Protein AF-A0A349SGF2-F1 (afdb_monomer)

Mean predicted aligned error: 9.15 Å

Secondary structure (DSSP, 8-state):
-HHHHHHHHHTSHHHHHHHH-HHHHHHHHHHHHHHHHHHHHHHH-SS-TT-TTS--GGGGGPPPTTSTT--TTSTT-

Radius of gyration: 21.8 Å; Cα contacts (8 Å, |Δi|>4): 38; chains: 1; bounding box: 40×43×47 Å

Foldseek 3Di:
DVVVVVVCVCVDPCVVVCVVDPVNVVVVVVVVVVVVCVVCVVVPDLDDPPDVVPDDPVCVPADAQVDPRHDPSHNHD

Sequence (77 aa):
MVIESFRRFVDSDIWFSFKQSKVTVCAAAVSAAIILAAVAAPLISLHNPFDPAVLSLMDAFSPPVWLEEGSWVFPLG

Solvent-accessible surface area (backbone atoms only — not comparable to full-atom values): 4697 Å² total; per-residue (Å²): 113,72,68,58,55,54,50,53,51,62,71,26,68,64,48,53,51,40,71,69,35,66,65,55,46,50,52,50,51,52,52,49,50,52,52,50,50,62,73,42,36,84,78,72,48,95,67,65,92,87,45,72,90,78,60,57,79,82,57,75,73,43,42,29,41,91,44,96,81,28,36,86,91,35,59,77,70

Structure (mmCIF, N/CA/C/O backbone):
data_AF-A0A349SGF2-F1
#
_entry.id   AF-A0A349SGF2-F1
#
loop_
_atom_site.group_PDB
_atom_site.id
_atom_site.type_symbol
_atom_site.label_atom_id
_atom_site.label_alt_id
_atom_s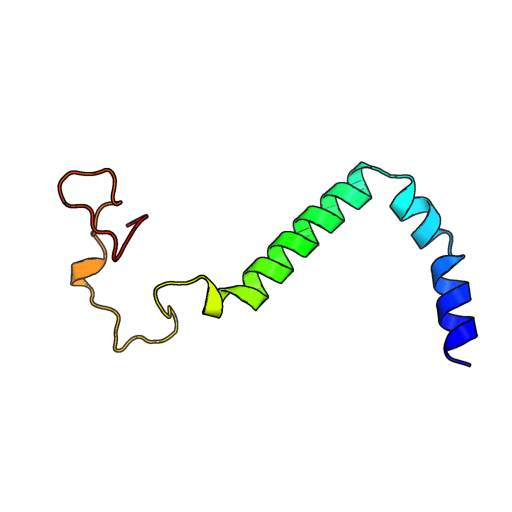ite.label_comp_id
_atom_site.label_asym_id
_atom_site.label_entity_id
_atom_site.label_seq_id
_atom_site.pdbx_PDB_ins_code
_atom_site.Cartn_x
_atom_site.Cartn_y
_atom_site.Cartn_z
_atom_site.occupancy
_atom_site.B_iso_or_equiv
_atom_site.auth_seq_id
_atom_site.auth_comp_id
_atom_site.auth_asym_id
_atom_site.auth_atom_id
_atom_site.pdbx_PDB_model_num
ATOM 1 N N . MET A 1 1 ? -18.339 -25.364 17.878 1.00 61.84 1 MET A N 1
ATOM 2 C CA . MET A 1 1 ? -17.052 -24.945 18.478 1.00 61.84 1 MET A CA 1
ATOM 3 C C . MET A 1 1 ? -16.527 -23.647 17.856 1.00 61.84 1 MET A C 1
ATOM 5 O O . MET A 1 1 ? -16.444 -22.667 18.575 1.00 61.84 1 MET A O 1
ATOM 9 N N . VAL A 1 2 ? -16.287 -23.570 16.538 1.00 66.00 2 VAL A N 1
ATOM 10 C CA . VAL A 1 2 ? -15.759 -22.354 15.860 1.00 66.00 2 VAL A CA 1
ATOM 11 C C . VAL A 1 2 ? -16.651 -21.107 16.015 1.00 66.00 2 VAL A C 1
ATOM 13 O O . VAL A 1 2 ? -16.153 -20.008 16.240 1.00 66.00 2 VAL A O 1
ATOM 16 N N . ILE A 1 3 ? -17.977 -21.275 15.953 1.00 70.00 3 ILE A N 1
ATOM 17 C CA . ILE A 1 3 ? -18.944 -20.163 16.036 1.00 70.00 3 ILE A CA 1
ATOM 18 C C . ILE A 1 3 ? -18.927 -19.488 17.416 1.00 70.00 3 ILE A C 1
ATOM 20 O O . ILE A 1 3 ? -19.037 -18.268 17.497 1.00 70.00 3 ILE A O 1
ATOM 24 N N . GLU A 1 4 ? -18.738 -20.254 18.497 1.00 71.62 4 GLU A N 1
ATOM 25 C CA . GLU A 1 4 ? -18.628 -19.679 19.844 1.00 71.62 4 GLU A CA 1
ATOM 26 C C . GLU A 1 4 ? -17.333 -18.893 20.028 1.00 71.62 4 GLU A C 1
ATOM 28 O O . GLU A 1 4 ? -17.358 -17.808 20.605 1.00 71.62 4 GLU A O 1
ATOM 33 N N . SER A 1 5 ? -16.213 -19.387 19.488 1.00 69.25 5 SER A N 1
ATOM 34 C CA . SER A 1 5 ? -14.934 -18.671 19.532 1.00 69.25 5 SER A CA 1
ATOM 35 C C . SER A 1 5 ? -14.999 -17.331 18.800 1.00 69.25 5 SER A C 1
ATOM 37 O O . SER A 1 5 ? -14.477 -16.341 19.309 1.00 69.25 5 SER A O 1
ATOM 39 N N . PHE A 1 6 ? -15.677 -17.271 17.649 1.00 68.56 6 PHE A N 1
ATOM 40 C CA . PHE A 1 6 ? -15.861 -16.017 16.912 1.00 68.56 6 PHE A CA 1
ATOM 41 C C . PHE A 1 6 ? -16.743 -15.029 17.686 1.00 68.56 6 PHE A C 1
ATOM 43 O O . PHE A 1 6 ? -16.416 -1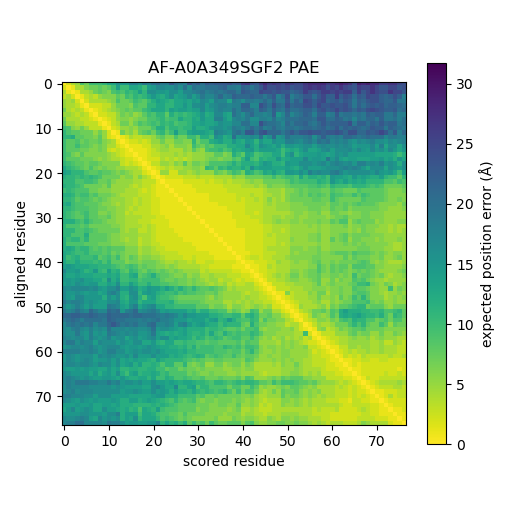3.849 17.782 1.00 68.56 6 PHE A O 1
ATOM 50 N N . ARG A 1 7 ? -17.820 -15.517 18.313 1.00 6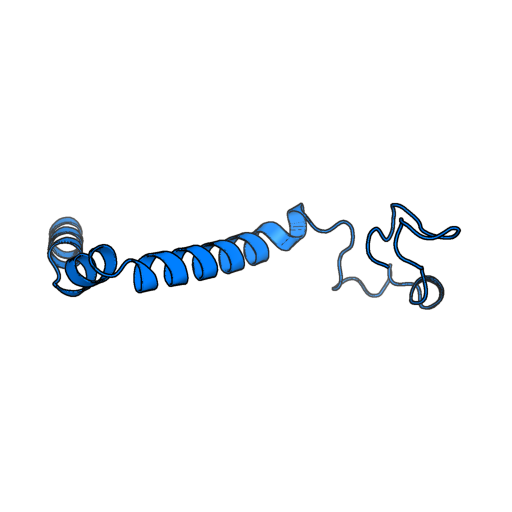9.12 7 ARG A N 1
ATOM 51 C CA . ARG A 1 7 ? -18.699 -14.699 19.162 1.00 69.12 7 ARG A CA 1
ATOM 52 C C . ARG A 1 7 ? -17.951 -14.106 20.356 1.00 69.12 7 ARG A C 1
ATOM 54 O O . ARG A 1 7 ? -18.036 -12.908 20.582 1.00 69.12 7 ARG A O 1
ATOM 61 N N . ARG A 1 8 ? -17.137 -14.915 21.042 1.00 71.12 8 ARG A N 1
ATOM 62 C CA . ARG A 1 8 ? -16.286 -14.475 22.163 1.00 71.12 8 ARG A CA 1
ATOM 63 C C . ARG A 1 8 ? -15.209 -13.473 21.750 1.00 71.12 8 ARG A C 1
ATOM 65 O O . ARG A 1 8 ? -14.820 -12.637 22.555 1.00 71.12 8 ARG A O 1
ATOM 72 N N . PHE A 1 9 ? -14.707 -13.571 20.521 1.00 67.94 9 PHE A N 1
ATOM 73 C CA . PHE A 1 9 ? -13.746 -12.613 19.977 1.00 67.94 9 PHE A CA 1
ATOM 74 C C . PHE A 1 9 ? -14.407 -11.264 19.665 1.00 67.94 9 PHE A C 1
ATOM 76 O O . PHE A 1 9 ? -13.843 -10.218 19.974 1.00 67.94 9 PHE A O 1
ATOM 83 N N . VAL A 1 10 ? -15.621 -11.277 19.112 1.00 68.44 10 VAL A N 1
ATOM 84 C CA . VAL A 1 10 ? -16.393 -10.054 18.837 1.00 68.44 10 VAL A CA 1
ATOM 85 C C . VAL A 1 10 ? -16.915 -9.405 20.126 1.00 68.44 10 VAL A C 1
ATOM 87 O O . VAL A 1 10 ? -16.910 -8.182 20.212 1.00 68.44 10 VAL A O 1
ATOM 90 N N . ASP A 1 11 ? -17.286 -10.194 21.138 1.00 69.56 11 ASP A N 1
ATOM 91 C CA . ASP A 1 11 ? -17.647 -9.707 22.484 1.00 69.56 11 ASP A CA 1
ATOM 92 C C . ASP A 1 11 ? -16.426 -9.352 23.352 1.00 69.56 11 ASP A C 1
ATOM 94 O O . ASP A 1 11 ? -16.578 -8.947 24.502 1.00 69.56 11 ASP A O 1
ATOM 98 N N . SER A 1 12 ? -15.200 -9.503 22.838 1.00 74.12 12 SER A N 1
ATOM 99 C CA . SER A 1 12 ? -14.008 -9.155 23.609 1.00 74.12 12 SER A CA 1
ATOM 100 C C . SER A 1 12 ? -13.876 -7.639 23.781 1.00 74.12 12 SER A C 1
ATOM 102 O O . SER A 1 12 ? -14.085 -6.866 22.841 1.00 74.12 12 SER A O 1
ATOM 104 N N . ASP A 1 13 ? -13.420 -7.214 24.964 1.00 68.12 13 ASP A N 1
ATOM 105 C CA . ASP A 1 13 ? -13.071 -5.815 25.265 1.00 68.12 13 ASP A CA 1
ATOM 106 C C . ASP A 1 13 ? -12.098 -5.207 24.244 1.00 68.12 13 ASP A C 1
ATOM 108 O O . ASP A 1 13 ? -12.081 -3.994 24.031 1.00 68.12 13 ASP A O 1
ATOM 112 N N . ILE A 1 14 ? -11.313 -6.049 23.565 1.00 73.38 14 ILE A N 1
ATOM 113 C CA . ILE A 1 14 ? -10.402 -5.651 22.490 1.00 73.38 14 ILE A CA 1
ATOM 114 C C . ILE A 1 14 ? -11.184 -5.104 21.293 1.00 73.38 14 ILE A C 1
ATOM 116 O O . ILE A 1 14 ? -10.848 -4.033 20.794 1.00 73.38 14 ILE A O 1
ATOM 120 N N . TRP A 1 15 ? -12.234 -5.794 20.837 1.00 75.44 15 TRP A N 1
ATOM 121 C CA . TRP A 1 15 ? -13.042 -5.344 19.698 1.00 75.44 15 TRP A CA 1
ATOM 122 C C . TRP A 1 15 ? -13.852 -4.086 20.030 1.00 75.44 15 TRP A C 1
ATOM 124 O O . TRP A 1 15 ? -13.968 -3.175 19.202 1.00 75.44 15 TRP A O 1
ATOM 134 N N . PHE A 1 16 ? -14.364 -4.008 21.260 1.00 75.12 16 PHE A N 1
ATOM 135 C CA . PHE A 1 16 ? -15.057 -2.825 21.765 1.00 75.12 16 PHE A CA 1
ATOM 136 C C . PHE A 1 16 ? -14.119 -1.605 21.835 1.00 75.12 16 PHE A C 1
ATOM 138 O O . PHE A 1 16 ? -14.407 -0.567 21.232 1.00 75.12 16 PHE A O 1
ATOM 145 N N . SER A 1 17 ? -12.947 -1.755 22.461 1.00 73.88 17 SER A N 1
ATOM 146 C CA . SER A 1 17 ? -11.932 -0.695 22.579 1.00 73.88 17 SER A CA 1
ATOM 147 C C . SER A 1 17 ? -11.372 -0.270 21.220 1.00 73.88 17 SER A C 1
ATOM 149 O O . SER A 1 17 ? -11.152 0.919 20.971 1.00 73.88 17 SER A O 1
ATOM 151 N N . PHE A 1 18 ? -11.191 -1.232 20.309 1.00 79.94 18 PHE A N 1
ATOM 152 C CA . PHE A 1 18 ? -10.738 -0.985 18.943 1.00 79.94 18 PHE A CA 1
ATOM 153 C C . PHE A 1 18 ? -11.693 -0.058 18.188 1.00 79.94 18 PHE A C 1
ATOM 155 O O . PHE A 1 18 ? -11.236 0.903 17.576 1.00 79.94 18 PHE A O 1
ATOM 162 N N . LYS A 1 19 ? -13.012 -0.294 18.259 1.00 78.19 19 LYS A N 1
ATOM 163 C CA . LYS A 1 19 ? -14.004 0.569 17.594 1.00 78.19 19 LYS A CA 1
ATOM 164 C C . LYS A 1 19 ? -14.260 1.891 18.318 1.00 78.19 19 LYS A C 1
ATOM 166 O O . LYS A 1 19 ? -14.682 2.850 17.671 1.00 78.19 19 LYS A O 1
ATOM 171 N N . GLN A 1 20 ? -14.003 1.968 19.622 1.00 84.56 20 GLN A N 1
ATOM 172 C CA . GLN A 1 20 ? -14.167 3.204 20.388 1.00 84.56 20 GLN A CA 1
ATOM 173 C C . GLN A 1 20 ? -13.057 4.227 20.092 1.00 84.56 20 GLN A C 1
ATOM 175 O O . GLN A 1 20 ? -13.319 5.431 20.026 1.00 84.56 20 GLN A O 1
ATOM 180 N N . SER A 1 21 ? -11.826 3.765 19.859 1.00 86.56 21 SER A N 1
ATOM 181 C CA . SER A 1 21 ? -10.695 4.632 19.524 1.00 86.56 21 SER A CA 1
ATOM 182 C C . SER A 1 21 ? -10.632 4.935 18.024 1.00 86.56 21 SER A C 1
ATOM 184 O O . SER A 1 21 ? -10.142 4.139 17.221 1.00 86.56 21 SER A O 1
ATOM 186 N N . LYS A 1 22 ? -11.053 6.146 17.633 1.00 86.62 22 LYS A N 1
ATOM 187 C CA . LYS A 1 22 ? -10.950 6.633 16.239 1.00 86.62 22 LYS A CA 1
ATOM 188 C C . LYS A 1 22 ? -9.516 6.575 15.697 1.00 86.62 22 LYS A C 1
ATOM 190 O O . LYS A 1 22 ? -9.325 6.320 14.511 1.00 86.62 22 LYS A O 1
ATOM 195 N N . VAL A 1 23 ? -8.518 6.787 16.560 1.00 92.50 23 VAL A N 1
ATOM 196 C CA . VAL A 1 23 ? -7.094 6.710 16.195 1.00 92.50 23 VAL A CA 1
ATOM 197 C C . VAL A 1 23 ? -6.709 5.278 15.836 1.00 92.50 23 VAL A C 1
ATOM 199 O O . VAL A 1 23 ? -6.073 5.059 14.810 1.00 92.50 23 VAL A O 1
ATOM 202 N N . THR A 1 24 ? -7.140 4.299 16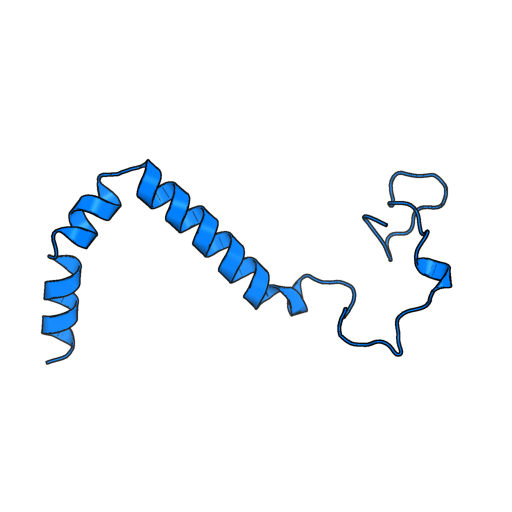.633 1.00 89.56 24 THR A N 1
ATOM 203 C CA . THR A 1 24 ? -6.840 2.881 16.395 1.00 89.56 24 THR A CA 1
ATOM 204 C C . THR A 1 24 ? -7.490 2.386 15.105 1.00 89.56 24 THR A C 1
ATOM 206 O O . THR A 1 24 ? -6.833 1.712 14.314 1.00 89.56 24 THR A O 1
ATOM 209 N N . VAL A 1 25 ? -8.740 2.780 14.841 1.00 90.69 25 VAL A N 1
ATOM 210 C CA . VAL A 1 25 ? -9.418 2.469 13.572 1.00 90.69 25 VAL A CA 1
ATOM 211 C C . VAL A 1 25 ? -8.683 3.094 12.383 1.00 90.69 25 VAL A C 1
ATOM 213 O O . VAL A 1 25 ? -8.477 2.422 11.376 1.00 90.69 25 VAL A O 1
ATOM 216 N N . CYS A 1 26 ? -8.257 4.356 12.498 1.00 94.69 26 CYS A N 1
ATOM 217 C CA . CYS A 1 26 ? -7.511 5.039 11.439 1.00 94.69 26 CYS A CA 1
ATOM 218 C C . CYS A 1 26 ? -6.171 4.345 11.155 1.00 94.69 26 CYS A C 1
ATOM 220 O O . CYS A 1 26 ? -5.876 4.023 10.007 1.00 94.69 26 CYS A O 1
ATOM 222 N N . ALA A 1 27 ? -5.399 4.036 12.200 1.00 93.31 27 ALA A N 1
ATO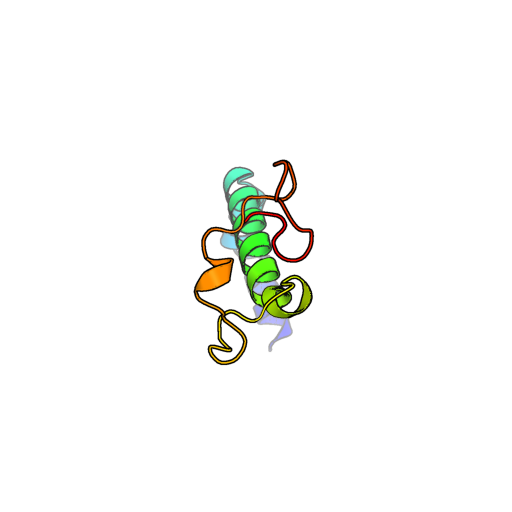M 223 C CA . ALA A 1 27 ? -4.136 3.317 12.067 1.00 93.31 27 ALA A CA 1
ATOM 224 C C . ALA A 1 27 ? -4.335 1.953 11.392 1.00 93.31 27 ALA A C 1
ATOM 226 O O . ALA A 1 27 ? -3.627 1.628 10.443 1.00 93.31 27 ALA A O 1
ATOM 227 N N . ALA A 1 28 ? -5.348 1.191 11.814 1.00 93.56 28 ALA A N 1
ATOM 228 C CA . ALA A 1 28 ? -5.672 -0.091 11.202 1.00 93.56 28 ALA A CA 1
ATOM 229 C C . ALA A 1 28 ? -6.088 0.041 9.730 1.00 93.56 28 ALA A C 1
ATOM 231 O O . ALA A 1 28 ? -5.686 -0.785 8.913 1.00 93.56 28 ALA A O 1
ATOM 232 N N . ALA A 1 29 ? -6.847 1.081 9.371 1.00 95.50 29 ALA A N 1
ATOM 233 C CA . ALA A 1 29 ? -7.222 1.348 7.985 1.00 95.50 29 ALA A CA 1
ATOM 234 C C . ALA A 1 29 ? -5.996 1.665 7.114 1.00 95.50 29 ALA A C 1
ATOM 236 O O . ALA A 1 29 ? -5.867 1.118 6.021 1.00 95.50 29 ALA A O 1
ATOM 237 N N . VAL A 1 30 ? -5.068 2.486 7.614 1.00 97.06 30 VAL A N 1
ATOM 238 C CA . VAL A 1 30 ? -3.804 2.789 6.923 1.00 97.06 30 VAL A CA 1
ATOM 239 C C . VAL A 1 30 ? -2.958 1.526 6.763 1.00 97.06 30 VAL A C 1
ATOM 241 O O . VAL A 1 30 ? -2.487 1.239 5.664 1.00 97.06 30 VAL A O 1
ATOM 244 N N . SER A 1 31 ? -2.804 0.725 7.821 1.00 96.44 31 SER A N 1
ATOM 245 C CA . SER A 1 31 ? -2.080 -0.548 7.741 1.00 96.44 31 SER A CA 1
ATOM 246 C C . SER A 1 31 ? -2.716 -1.506 6.734 1.00 96.44 31 SER A C 1
ATOM 248 O O . SER A 1 31 ? -2.006 -2.103 5.927 1.00 96.44 31 SER A O 1
ATOM 250 N N . ALA A 1 32 ? -4.046 -1.623 6.730 1.00 96.81 32 ALA A N 1
ATOM 251 C CA . ALA A 1 32 ? -4.763 -2.442 5.760 1.00 96.81 32 ALA A CA 1
ATOM 252 C C . ALA A 1 32 ? -4.547 -1.944 4.324 1.00 96.81 32 ALA A C 1
ATOM 254 O O . ALA A 1 32 ? -4.309 -2.758 3.436 1.00 96.81 32 ALA A O 1
ATOM 255 N N . ALA A 1 33 ? -4.558 -0.627 4.097 1.00 97.19 33 ALA A N 1
ATOM 256 C CA . ALA A 1 33 ? -4.277 -0.047 2.786 1.00 97.19 33 ALA A CA 1
ATOM 257 C C . ALA A 1 33 ? -2.865 -0.401 2.290 1.00 97.19 33 ALA A C 1
ATOM 259 O O . ALA A 1 33 ? -2.711 -0.796 1.136 1.00 97.19 33 ALA A O 1
ATOM 260 N N . ILE A 1 34 ? -1.852 -0.339 3.162 1.00 96.44 34 ILE A N 1
ATOM 261 C CA . ILE A 1 34 ? -0.472 -0.728 2.824 1.00 96.44 34 ILE A CA 1
ATOM 262 C C . ILE A 1 34 ? -0.394 -2.218 2.470 1.00 96.44 34 ILE A C 1
ATOM 264 O O . ILE A 1 34 ? 0.216 -2.581 1.466 1.00 96.44 34 ILE A O 1
ATOM 268 N N . ILE A 1 35 ? -1.034 -3.087 3.259 1.00 97.19 35 ILE A N 1
ATOM 269 C CA . ILE A 1 35 ? -1.050 -4.535 3.000 1.00 97.19 35 ILE A CA 1
ATOM 270 C C . ILE A 1 35 ? -1.720 -4.831 1.655 1.00 97.19 35 ILE A C 1
ATOM 272 O O . ILE A 1 35 ? -1.187 -5.598 0.855 1.00 97.19 35 ILE A O 1
ATOM 276 N N . LEU A 1 36 ? -2.866 -4.204 1.383 1.00 96.25 36 LEU A N 1
ATOM 277 C CA . LEU A 1 36 ? -3.575 -4.371 0.116 1.00 96.25 36 LEU A CA 1
ATOM 278 C C . LEU A 1 36 ? -2.742 -3.869 -1.065 1.00 96.25 36 LEU A C 1
ATOM 280 O O . LEU A 1 36 ? -2.676 -4.556 -2.080 1.00 96.25 36 LEU A O 1
ATOM 284 N N . ALA A 1 37 ? -2.066 -2.728 -0.924 1.00 93.38 37 ALA A N 1
ATOM 285 C CA . ALA A 1 37 ? -1.160 -2.214 -1.946 1.00 93.38 37 ALA A CA 1
ATOM 286 C C . ALA A 1 37 ? 0.006 -3.177 -2.216 1.00 93.38 37 ALA A C 1
ATOM 288 O O . ALA A 1 37 ? 0.343 -3.408 -3.372 1.00 93.38 37 ALA A O 1
ATOM 289 N N . ALA A 1 38 ? 0.580 -3.792 -1.179 1.00 91.94 38 ALA A N 1
ATOM 290 C CA . ALA A 1 38 ? 1.655 -4.771 -1.333 1.00 91.94 38 ALA A CA 1
ATOM 291 C C . ALA A 1 38 ? 1.184 -6.049 -2.047 1.00 91.94 38 ALA A C 1
ATOM 293 O O . ALA A 1 38 ? 1.867 -6.545 -2.939 1.00 91.94 38 ALA A O 1
ATOM 294 N N . VAL A 1 39 ? 0.000 -6.566 -1.701 1.00 94.62 39 VAL A N 1
ATOM 295 C CA . VAL A 1 39 ? -0.577 -7.750 -2.364 1.00 94.62 39 VAL A CA 1
ATOM 296 C C . VAL A 1 39 ? -0.973 -7.442 -3.811 1.00 94.62 39 VAL A C 1
ATOM 298 O O . VAL A 1 39 ? -0.803 -8.286 -4.688 1.00 94.62 39 VAL A O 1
ATOM 301 N N . ALA A 1 40 ? -1.474 -6.235 -4.074 1.00 93.50 40 ALA A N 1
ATOM 302 C CA . ALA A 1 40 ? -1.853 -5.778 -5.408 1.00 93.50 40 ALA A CA 1
ATOM 303 C C . ALA A 1 40 ? -0.679 -5.203 -6.224 1.00 93.50 40 ALA A C 1
ATOM 305 O O . ALA A 1 40 ? -0.870 -4.853 -7.387 1.00 93.50 40 ALA A O 1
ATOM 306 N N . ALA A 1 41 ? 0.534 -5.136 -5.666 1.00 89.44 41 ALA A N 1
ATOM 307 C CA . ALA A 1 41 ? 1.722 -4.612 -6.337 1.00 89.44 41 ALA A CA 1
ATOM 308 C C . ALA A 1 41 ? 1.966 -5.190 -7.748 1.00 89.44 41 ALA A C 1
ATOM 310 O O . ALA A 1 41 ? 2.178 -4.389 -8.660 1.00 89.44 41 ALA A O 1
ATOM 311 N N . PRO A 1 42 ? 1.878 -6.517 -7.998 1.00 86.31 42 PRO A N 1
ATOM 312 C CA . PRO A 1 42 ? 2.092 -7.060 -9.343 1.00 86.31 42 PRO A CA 1
ATOM 313 C C . PRO A 1 42 ? 1.005 -6.667 -10.355 1.00 86.31 42 PRO A C 1
ATOM 315 O O . PRO A 1 42 ? 1.222 -6.816 -11.551 1.00 86.31 42 PRO A O 1
ATOM 318 N N . LEU A 1 43 ? -0.159 -6.190 -9.901 1.00 87.88 43 LEU A N 1
ATOM 319 C CA . LEU A 1 43 ? -1.245 -5.737 -10.777 1.00 87.88 43 LEU A CA 1
ATOM 320 C C . LEU A 1 43 ? -1.147 -4.243 -11.108 1.00 87.88 43 LEU A C 1
ATOM 322 O O . LEU A 1 43 ? -1.669 -3.810 -12.129 1.00 87.88 43 LEU A O 1
ATOM 326 N N . ILE A 1 44 ? -0.533 -3.457 -10.222 1.00 86.31 44 ILE A N 1
ATOM 327 C CA . ILE A 1 44 ? -0.476 -1.992 -10.326 1.00 86.31 44 ILE A CA 1
ATOM 328 C C . ILE A 1 44 ? 0.858 -1.535 -10.932 1.00 86.31 44 ILE A C 1
ATOM 330 O O . ILE A 1 44 ? 0.918 -0.489 -11.575 1.00 86.31 44 ILE A O 1
ATOM 334 N N . SER A 1 45 ? 1.932 -2.302 -10.730 1.00 85.12 45 SER A N 1
ATOM 335 C CA . SER A 1 45 ? 3.255 -1.957 -11.244 1.00 85.12 45 SER A CA 1
ATOM 336 C C . SER A 1 45 ? 3.346 -2.136 -12.761 1.00 85.12 45 SER A C 1
ATOM 338 O O . SER A 1 45 ? 2.976 -3.182 -13.288 1.00 85.12 45 SER A O 1
ATOM 340 N N . LEU A 1 46 ? 3.9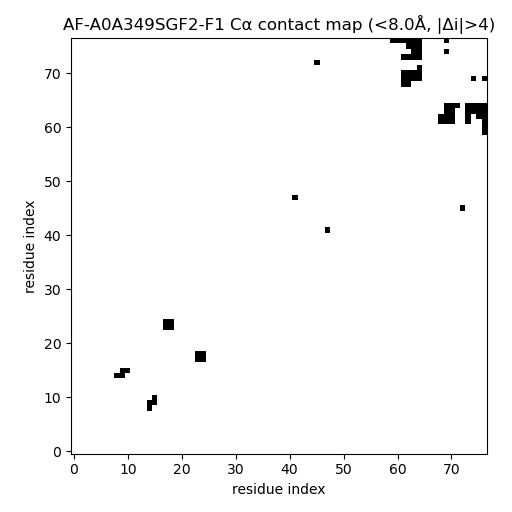04 -1.136 -13.454 1.00 81.88 46 LEU A N 1
ATOM 341 C CA . LEU A 1 46 ? 4.219 -1.212 -14.888 1.00 81.88 46 LEU A CA 1
ATOM 342 C C . LEU A 1 46 ? 5.457 -2.079 -15.170 1.00 81.88 46 LEU A C 1
ATOM 344 O O . LEU A 1 46 ? 5.583 -2.624 -16.263 1.00 81.88 46 LEU A O 1
ATOM 348 N N . HIS A 1 47 ? 6.346 -2.227 -14.181 1.00 79.62 47 HIS A N 1
ATOM 349 C CA . HIS A 1 47 ? 7.613 -2.953 -14.303 1.00 79.62 47 HIS A CA 1
ATOM 350 C C . HIS A 1 47 ? 7.791 -3.966 -13.178 1.00 79.62 47 HIS A C 1
ATOM 352 O O . HIS A 1 47 ? 7.338 -3.755 -12.051 1.00 79.62 47 HIS A O 1
ATOM 358 N N . ASN A 1 48 ? 8.483 -5.066 -13.460 1.00 83.88 48 ASN A N 1
ATOM 359 C CA . ASN A 1 48 ? 8.824 -6.049 -12.440 1.00 83.88 48 ASN A CA 1
ATOM 360 C C . ASN A 1 48 ? 10.223 -5.749 -11.866 1.00 83.88 48 ASN A C 1
ATOM 362 O O . ASN A 1 48 ? 11.211 -6.004 -12.552 1.00 83.88 48 ASN A O 1
ATOM 366 N N . PRO A 1 49 ? 10.349 -5.274 -10.613 1.00 78.75 49 PRO A N 1
ATOM 367 C CA . PRO A 1 49 ? 11.654 -4.980 -10.014 1.00 78.75 49 PRO A CA 1
ATOM 368 C C . PRO A 1 49 ? 12.504 -6.234 -9.751 1.00 78.75 49 PRO A C 1
ATOM 370 O O . PRO A 1 49 ? 13.692 -6.120 -9.464 1.00 78.75 49 PRO A O 1
ATOM 373 N N . PHE A 1 50 ? 11.912 -7.430 -9.829 1.00 82.25 50 PHE A N 1
ATOM 374 C CA . PHE A 1 50 ? 12.609 -8.703 -9.637 1.00 82.25 50 PHE A CA 1
ATOM 375 C C . PHE A 1 50 ? 13.083 -9.342 -10.950 1.00 82.25 50 PHE A C 1
ATOM 377 O O . PHE A 1 50 ? 13.617 -10.450 -10.911 1.00 82.25 50 PHE A O 1
ATOM 384 N N . ASP A 1 51 ? 12.902 -8.670 -12.095 1.00 84.12 51 ASP A N 1
ATOM 385 C CA . ASP A 1 51 ? 13.424 -9.115 -13.389 1.00 84.12 51 ASP A CA 1
ATOM 386 C C . ASP A 1 51 ? 14.620 -8.248 -13.835 1.00 84.12 51 ASP A C 1
ATOM 388 O O . ASP A 1 51 ? 14.444 -7.206 -14.472 1.00 84.12 51 ASP A O 1
ATOM 392 N N . PRO A 1 52 ? 15.861 -8.658 -13.515 1.00 76.44 52 PRO A N 1
ATOM 393 C CA . PRO A 1 52 ? 17.051 -7.895 -13.872 1.00 76.44 52 PRO A CA 1
ATOM 394 C C . PRO A 1 52 ? 17.368 -7.932 -15.372 1.00 76.44 52 PRO A C 1
ATOM 396 O O . PRO A 1 52 ? 18.184 -7.133 -15.822 1.00 76.44 52 PRO A O 1
ATOM 399 N N . ALA A 1 53 ? 16.766 -8.836 -16.156 1.00 79.69 53 ALA A N 1
ATOM 400 C CA . ALA A 1 53 ? 17.038 -8.926 -17.592 1.00 79.69 53 ALA A CA 1
ATOM 401 C C . ALA A 1 53 ? 16.367 -7.795 -18.387 1.00 79.69 53 ALA A C 1
ATOM 403 O O . ALA A 1 53 ? 16.819 -7.457 -19.480 1.00 79.69 53 ALA A O 1
ATOM 404 N N . VAL A 1 54 ? 15.303 -7.212 -17.833 1.00 73.81 54 VAL A N 1
ATOM 405 C CA . VAL A 1 54 ? 14.538 -6.116 -18.445 1.00 73.81 54 VAL A CA 1
ATOM 406 C C . VAL A 1 54 ? 15.041 -4.746 -17.964 1.00 73.81 54 VAL A C 1
ATOM 408 O O . VAL A 1 54 ? 14.704 -3.720 -18.548 1.00 73.81 54 VAL A O 1
ATOM 411 N N . LEU A 1 55 ? 15.891 -4.713 -16.931 1.00 74.62 55 LEU A N 1
ATOM 412 C CA . LEU A 1 55 ? 16.391 -3.475 -16.340 1.00 74.62 55 LEU A CA 1
ATOM 413 C C . LEU A 1 55 ? 17.633 -2.956 -17.084 1.00 74.62 55 LEU A C 1
ATOM 415 O O . LEU A 1 55 ? 18.730 -3.503 -16.962 1.00 74.62 55 LEU A O 1
ATOM 419 N N . SER A 1 56 ? 17.471 -1.861 -17.827 1.00 78.88 56 SER A N 1
ATOM 420 C CA . SER A 1 56 ? 18.577 -1.146 -18.469 1.00 78.88 56 SER A CA 1
ATOM 421 C C . SER A 1 56 ? 19.143 -0.070 -17.543 1.00 78.88 56 SER A C 1
ATOM 423 O O . SER A 1 56 ? 18.416 0.780 -17.036 1.00 78.88 56 SER A O 1
ATOM 425 N N . LEU A 1 57 ? 20.468 -0.0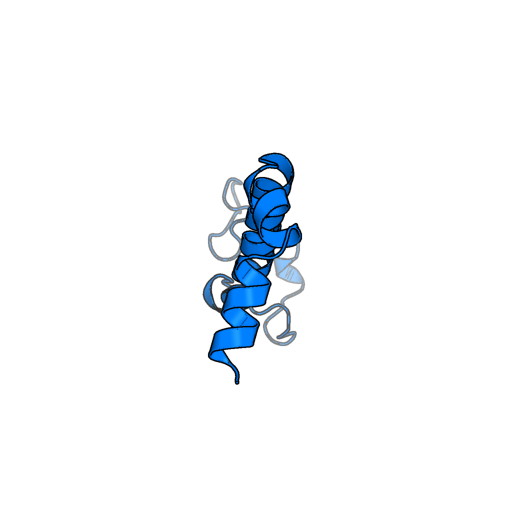42 -17.370 1.00 81.75 57 LEU A N 1
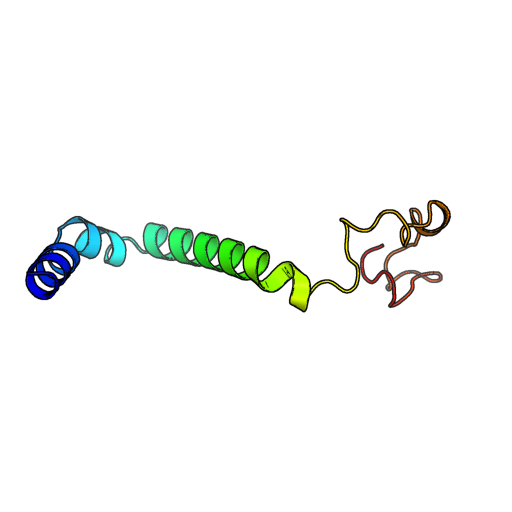ATOM 426 C CA . LEU A 1 57 ? 21.146 1.022 -16.615 1.00 81.75 57 LEU A CA 1
ATOM 427 C C . LEU A 1 57 ? 21.017 2.402 -17.278 1.00 81.75 57 LEU A C 1
ATOM 429 O O . LEU A 1 57 ? 21.198 3.413 -16.607 1.00 81.75 57 LEU A O 1
ATOM 433 N N . MET A 1 58 ? 20.730 2.452 -18.582 1.00 82.31 58 MET A N 1
ATOM 434 C CA . MET A 1 58 ? 20.555 3.718 -19.302 1.00 82.31 58 MET A CA 1
ATOM 435 C C . MET A 1 58 ? 19.271 4.442 -18.888 1.00 82.31 58 MET A C 1
ATOM 437 O O . MET A 1 58 ? 19.238 5.668 -18.918 1.00 82.31 58 MET A O 1
ATOM 441 N N . ASP A 1 59 ? 18.261 3.700 -18.427 1.00 83.88 59 ASP A N 1
ATOM 442 C CA . ASP A 1 59 ? 16.973 4.260 -18.014 1.00 83.88 59 ASP A CA 1
ATOM 443 C C . ASP A 1 59 ? 16.993 4.770 -16.563 1.00 83.88 59 ASP A C 1
ATOM 445 O O . ASP A 1 59 ? 16.036 5.399 -16.124 1.00 83.88 59 ASP A O 1
ATOM 449 N N . ALA A 1 60 ? 18.091 4.555 -15.821 1.00 82.62 60 ALA A N 1
ATOM 450 C CA . ALA A 1 60 ? 18.214 4.904 -14.402 1.00 82.62 60 ALA A CA 1
ATOM 451 C C . ALA A 1 60 ? 18.161 6.415 -14.114 1.00 82.62 60 ALA A C 1
ATOM 453 O O . ALA A 1 60 ? 17.954 6.815 -12.970 1.00 82.62 60 ALA A O 1
ATOM 454 N N . PHE A 1 61 ? 18.378 7.246 -15.138 1.00 85.38 61 PHE A N 1
ATOM 455 C CA . PHE A 1 61 ? 18.295 8.705 -15.051 1.00 85.38 61 PHE A CA 1
ATOM 456 C C . PHE A 1 61 ? 17.113 9.272 -15.846 1.00 85.38 61 PHE A C 1
ATOM 458 O O . PHE A 1 61 ? 17.088 10.475 -16.111 1.00 85.38 61 PHE A O 1
ATOM 465 N N . SER A 1 62 ? 16.150 8.423 -16.229 1.00 87.00 62 SER A N 1
ATOM 466 C CA . SER A 1 62 ? 14.925 8.874 -16.886 1.00 87.00 62 SER A CA 1
ATOM 467 C C . SER A 1 62 ? 14.221 9.903 -16.000 1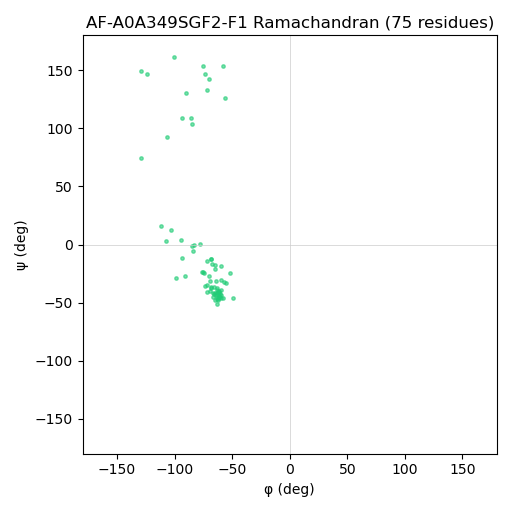.00 87.00 62 SER A C 1
ATOM 469 O O . SER A 1 62 ? 13.975 9.643 -14.821 1.00 87.00 62 SER A O 1
ATOM 471 N N . PRO A 1 63 ? 13.911 11.095 -16.523 1.00 88.75 63 PRO A N 1
ATOM 472 C CA . PRO A 1 63 ? 13.206 12.086 -15.741 1.00 88.75 63 PRO A CA 1
ATOM 473 C C . PRO A 1 63 ? 11.722 11.710 -15.604 1.00 88.75 63 PRO A C 1
ATOM 475 O O . PRO A 1 63 ? 11.156 11.048 -16.480 1.00 88.75 63 PRO A O 1
ATOM 478 N N . PRO A 1 64 ? 11.051 12.168 -14.534 1.00 91.19 64 PRO A N 1
ATOM 479 C CA . PRO A 1 64 ? 9.611 12.018 -14.399 1.00 91.19 64 PRO A CA 1
ATOM 480 C C . PRO A 1 64 ? 8.853 12.654 -15.568 1.00 91.19 64 PRO A C 1
ATOM 482 O O . PRO A 1 64 ? 9.302 13.629 -16.173 1.00 91.19 64 PRO A O 1
ATOM 485 N N . VAL A 1 65 ? 7.650 12.144 -15.838 1.00 94.12 65 VAL A N 1
ATOM 486 C CA . VAL A 1 65 ? 6.861 12.465 -17.045 1.00 94.12 65 VAL A CA 1
ATOM 487 C C . VAL A 1 65 ? 6.495 13.947 -17.211 1.00 94.12 65 VAL A C 1
ATOM 489 O O . VAL A 1 65 ? 6.134 14.381 -18.298 1.00 94.12 65 VAL A O 1
ATOM 492 N N . TRP A 1 66 ? 6.567 14.742 -16.143 1.00 91.56 66 TRP A N 1
ATOM 493 C CA . TRP A 1 66 ? 6.288 16.182 -16.187 1.00 91.56 66 TRP A CA 1
ATOM 494 C C . TRP A 1 66 ? 7.483 17.034 -16.646 1.00 91.56 66 TRP A C 1
ATOM 496 O O . TRP A 1 66 ? 7.371 18.259 -16.685 1.00 91.56 66 TRP A O 1
ATOM 506 N N . LEU A 1 67 ? 8.625 16.416 -16.951 1.00 94.44 67 LEU A N 1
ATOM 507 C CA . LEU A 1 67 ? 9.790 17.071 -17.542 1.00 94.44 67 LEU A CA 1
ATOM 508 C C . LEU A 1 67 ? 9.859 16.811 -19.052 1.00 94.44 67 LEU A C 1
ATOM 510 O O . LEU A 1 67 ? 9.240 15.889 -19.570 1.00 94.44 67 LEU A O 1
ATOM 514 N N . GLU A 1 68 ? 10.628 17.641 -19.753 1.00 88.06 68 GLU A N 1
ATOM 515 C CA . GLU A 1 68 ? 10.677 17.703 -21.222 1.00 88.06 68 GLU A CA 1
ATOM 516 C C . GLU A 1 68 ? 11.108 16.385 -21.892 1.00 88.06 68 GLU A C 1
ATOM 518 O O . GLU A 1 68 ? 10.625 16.061 -22.973 1.00 88.06 68 GLU A O 1
ATOM 523 N N . GLU A 1 69 ? 11.952 15.592 -21.226 1.00 87.25 69 GLU A N 1
ATOM 524 C CA . GLU A 1 69 ? 12.405 14.269 -21.690 1.00 87.25 69 GLU A CA 1
ATOM 525 C C . GLU A 1 69 ? 11.705 13.099 -20.963 1.00 87.25 69 GLU A C 1
ATOM 527 O O . GLU A 1 69 ? 12.140 11.951 -21.044 1.00 87.25 69 GLU A O 1
ATOM 532 N N . GLY A 1 70 ? 10.632 13.376 -20.214 1.00 87.38 70 GLY A N 1
ATOM 533 C CA . GLY A 1 70 ? 9.912 12.377 -19.428 1.00 87.38 70 GLY A CA 1
ATOM 534 C C . GLY A 1 70 ? 9.058 11.432 -20.280 1.00 87.38 70 GLY A C 1
ATOM 535 O O . GLY A 1 70 ? 8.483 11.818 -21.298 1.00 87.38 70 GLY A O 1
ATOM 536 N N . SER A 1 71 ? 8.932 10.176 -19.846 1.00 86.12 71 SER A N 1
ATOM 537 C CA . SER A 1 71 ? 8.195 9.127 -20.567 1.00 86.12 71 SER A CA 1
ATOM 538 C C . SER A 1 71 ? 7.107 8.492 -19.703 1.00 86.12 71 SER A C 1
ATOM 540 O O . SER A 1 71 ? 7.278 8.290 -18.505 1.00 86.12 71 SER A O 1
ATOM 542 N N . TRP A 1 72 ? 5.997 8.079 -20.322 1.00 87.25 72 TRP A N 1
ATOM 543 C CA . TRP A 1 72 ? 4.942 7.299 -19.656 1.00 87.25 72 TRP A CA 1
ATOM 544 C C . TRP A 1 72 ? 5.374 5.875 -19.286 1.00 87.25 72 TRP A C 1
ATOM 546 O O . TRP A 1 72 ? 4.687 5.212 -18.512 1.00 87.25 72 TRP A O 1
ATOM 556 N N . VAL A 1 73 ? 6.513 5.415 -19.813 1.00 85.50 73 VAL A N 1
ATOM 557 C CA . VAL A 1 73 ? 7.152 4.163 -19.386 1.00 85.50 73 VAL A CA 1
ATOM 558 C C . VAL A 1 73 ? 7.719 4.297 -17.966 1.00 85.50 73 VAL A C 1
ATOM 560 O O . VAL A 1 73 ? 7.682 3.324 -17.216 1.00 85.50 73 VAL A O 1
ATOM 563 N N . PHE A 1 74 ? 8.157 5.502 -17.574 1.00 87.00 74 PHE A N 1
ATOM 564 C CA . PHE A 1 74 ? 8.681 5.836 -16.244 1.00 87.00 74 PHE A CA 1
ATOM 565 C C . PHE A 1 74 ? 7.967 7.080 -15.686 1.00 87.00 74 PHE A C 1
ATOM 567 O O . PHE A 1 74 ? 8.534 8.172 -15.651 1.00 87.00 74 PHE A O 1
ATOM 574 N N . PRO A 1 75 ? 6.701 6.956 -15.238 1.00 87.81 75 PRO A N 1
ATOM 575 C CA . PRO A 1 75 ? 5.885 8.118 -14.875 1.00 87.81 75 PRO A CA 1
ATOM 576 C C . PRO A 1 75 ? 6.511 9.005 -13.791 1.00 87.81 75 PRO A C 1
ATOM 578 O O . PRO A 1 75 ? 6.304 10.217 -13.781 1.00 87.81 75 PRO A O 1
ATOM 581 N N . LEU A 1 76 ? 7.267 8.392 -12.878 1.00 87.00 76 LEU A N 1
ATOM 582 C CA . LEU A 1 76 ? 7.904 9.049 -11.737 1.00 87.00 76 LEU A CA 1
ATOM 583 C C . LEU A 1 76 ? 9.431 9.185 -11.886 1.00 87.00 76 LEU A C 1
ATOM 585 O O . LEU A 1 76 ? 10.053 9.729 -10.973 1.00 87.00 76 LEU A O 1
ATOM 589 N N . GLY A 1 77 ? 9.994 8.758 -13.026 1.00 84.50 77 GLY A N 1
ATOM 590 C CA . GLY A 1 77 ? 11.431 8.527 -13.200 1.00 84.50 77 GLY A CA 1
ATOM 591 C C . GLY A 1 77 ? 11.850 7.147 -12.716 1.00 84.50 77 GLY A C 1
ATOM 592 O O . GLY A 1 77 ? 11.464 6.780 -11.583 1.00 84.50 77 GLY A O 1
#

pLDDT: mean 83.76, std 9.13, range [61.84, 97.19]